Protein AF-A0A6S6TK58-F1 (afdb_monomer_lite)

Secondary structure (DSSP, 8-state):
------------HHHHHHHHHHHHTT--HHHHHHHHT--HHHHHH-HHHHHHHHHHHHHHHHHHHHHHHHHTTTSHHHHHHHHHHHTTT------PPPSSHHHHHHHHHHHHHHHHTTSS-HHHHHHHHHHHHHHHHHHHHHHHHHHHHHHHHHHHT-

Structure (mmCIF, N/CA/C/O backbone):
data_AF-A0A6S6TK58-F1
#
_entry.id   AF-A0A6S6TK58-F1
#
loop_
_atom_site.group_PDB
_atom_site.id
_atom_site.type_symbol
_atom_site.label_atom_id
_atom_site.label_alt_id
_atom_site.label_comp_id
_atom_site.label_asym_id
_atom_site.label_entity_id
_atom_site.label_seq_id
_atom_site.pdbx_PDB_ins_code
_atom_site.Cartn_x
_atom_site.Cartn_y
_atom_site.Cartn_z
_atom_site.occupancy
_atom_site.B_iso_or_equiv
_atom_site.auth_seq_id
_atom_site.auth_comp_id
_atom_site.auth_asym_id
_atom_site.auth_atom_id
_atom_site.pdbx_PDB_model_num
ATOM 1 N N . MET A 1 1 ? -1.646 35.496 13.110 1.00 39.81 1 MET A N 1
ATOM 2 C CA . MET A 1 1 ? -1.969 34.052 13.057 1.00 39.81 1 MET A CA 1
ATOM 3 C C . MET A 1 1 ? -1.076 33.354 14.069 1.00 39.81 1 MET A C 1
ATOM 5 O O . MET A 1 1 ? 0.136 33.375 13.900 1.00 39.81 1 MET A O 1
ATOM 9 N N . LYS A 1 2 ? -1.637 32.896 15.194 1.00 33.94 2 LYS A N 1
ATOM 10 C CA . LYS A 1 2 ? -0.860 32.266 16.270 1.00 33.94 2 LYS A CA 1
ATOM 11 C C . LYS A 1 2 ? -0.434 30.871 15.809 1.00 33.94 2 LYS A C 1
ATOM 13 O O . LYS A 1 2 ? -1.283 30.097 15.384 1.00 33.94 2 LYS A O 1
ATOM 18 N N . ASN A 1 3 ? 0.862 30.576 15.895 1.00 41.72 3 ASN A N 1
ATOM 19 C CA . ASN A 1 3 ? 1.386 29.217 15.805 1.00 41.72 3 ASN A CA 1
ATOM 20 C C . ASN A 1 3 ? 0.787 28.410 16.960 1.00 41.72 3 ASN A C 1
ATOM 22 O O . ASN A 1 3 ? 1.271 28.493 18.089 1.00 41.72 3 ASN A O 1
ATOM 26 N N . GLU A 1 4 ? -0.288 27.673 16.689 1.00 42.78 4 GLU A N 1
ATOM 27 C CA . GLU A 1 4 ? -0.759 26.639 17.599 1.00 42.78 4 GLU A CA 1
ATOM 28 C C . GLU A 1 4 ? 0.381 25.637 17.776 1.00 42.78 4 GLU A C 1
ATOM 30 O O . GLU A 1 4 ? 0.933 25.090 16.815 1.00 42.78 4 GLU A O 1
ATOM 35 N N . SER A 1 5 ? 0.805 25.480 19.026 1.00 39.47 5 SER A N 1
ATOM 36 C CA . SER A 1 5 ? 1.836 24.535 19.410 1.00 39.47 5 SER A CA 1
ATOM 37 C C . SER A 1 5 ? 1.464 23.160 18.857 1.00 39.47 5 SER A C 1
ATOM 39 O O . SER A 1 5 ? 0.334 22.692 18.997 1.00 39.47 5 SER A O 1
ATOM 41 N N . ARG A 1 6 ? 2.419 22.498 18.192 1.00 49.56 6 ARG A N 1
ATOM 42 C CA . ARG A 1 6 ? 2.272 21.101 17.769 1.00 49.56 6 ARG A CA 1
ATOM 43 C C . ARG A 1 6 ? 2.090 20.253 19.027 1.00 49.56 6 ARG A C 1
ATOM 45 O O . ARG A 1 6 ? 3.071 19.791 19.607 1.00 49.56 6 ARG A O 1
ATOM 52 N N . HIS A 1 7 ? 0.849 20.070 19.470 1.00 50.09 7 HIS A N 1
ATOM 53 C CA . HIS A 1 7 ? 0.530 19.150 20.546 1.00 50.09 7 HIS A CA 1
ATOM 54 C C . HIS A 1 7 ? 0.991 17.760 20.107 1.00 50.09 7 HIS A C 1
ATOM 56 O O . HIS A 1 7 ? 0.465 17.168 19.164 1.00 50.09 7 HIS A O 1
ATOM 62 N N . LYS A 1 8 ? 2.041 17.257 20.764 1.00 59.81 8 LYS A N 1
ATOM 63 C CA . LYS A 1 8 ? 2.514 15.885 20.591 1.00 59.81 8 LYS A CA 1
ATOM 64 C C . LYS A 1 8 ? 1.373 14.971 21.032 1.00 59.81 8 LYS A C 1
ATOM 66 O O . LYS A 1 8 ? 1.119 14.831 22.226 1.00 59.81 8 LYS A O 1
ATOM 71 N N . THR A 1 9 ? 0.659 14.393 20.070 1.00 69.25 9 THR A N 1
ATOM 72 C CA . THR A 1 9 ? -0.403 13.421 20.344 1.00 69.25 9 THR A CA 1
ATOM 73 C C . THR A 1 9 ? 0.190 12.283 21.167 1.00 69.25 9 THR A C 1
ATOM 75 O O . THR A 1 9 ? 1.095 11.584 20.707 1.00 69.25 9 THR A O 1
ATOM 78 N N . LYS A 1 10 ? -0.291 12.109 22.400 1.00 78.69 10 LYS A N 1
ATOM 79 C CA . LYS A 1 10 ? 0.139 11.002 23.254 1.00 78.69 10 LYS A CA 1
ATOM 80 C C . LYS A 1 10 ? -0.474 9.717 22.706 1.00 78.69 10 LYS A C 1
ATOM 82 O O . LYS A 1 10 ? -1.690 9.538 22.753 1.00 78.69 10 LYS A O 1
ATOM 87 N N . VAL A 1 11 ? 0.366 8.833 22.179 1.00 84.06 11 VAL A N 1
ATOM 88 C CA . VAL A 1 11 ? -0.088 7.531 21.688 1.00 84.06 11 VAL A CA 1
ATOM 89 C C . VAL A 1 11 ? -0.435 6.659 22.888 1.00 84.06 11 VAL A C 1
ATOM 91 O O . VAL A 1 11 ? 0.374 6.456 23.790 1.00 84.06 11 VAL A O 1
ATOM 94 N N . THR A 1 12 ? -1.685 6.213 22.943 1.00 89.50 12 THR A N 1
ATOM 95 C CA . THR A 1 12 ? -2.206 5.346 24.003 1.00 89.50 12 THR A CA 1
ATOM 96 C C . THR A 1 12 ? -2.769 4.080 23.377 1.00 89.50 12 THR A C 1
ATOM 98 O O . THR A 1 12 ? -3.224 4.109 22.234 1.00 89.50 12 THR A O 1
ATOM 101 N N . LYS A 1 13 ? -2.820 2.978 24.139 1.00 89.19 13 LYS A N 1
ATOM 102 C CA . LYS A 1 13 ? -3.439 1.726 23.668 1.00 89.19 13 LYS A CA 1
ATOM 103 C C . LYS A 1 13 ? -4.866 1.945 23.152 1.00 89.19 13 LYS A C 1
ATOM 105 O O . LYS A 1 13 ? -5.215 1.423 22.104 1.00 89.19 13 LYS A O 1
ATOM 110 N N . LYS A 1 14 ? -5.659 2.781 23.834 1.00 91.88 14 LYS A N 1
ATOM 111 C CA . LYS A 1 14 ? -7.031 3.120 23.420 1.00 91.88 14 LYS A CA 1
ATOM 112 C C . LYS A 1 14 ? -7.072 3.800 22.047 1.00 91.88 14 LYS A C 1
ATOM 114 O O . LYS A 1 14 ? -7.902 3.435 21.222 1.00 91.88 14 LYS A O 1
ATOM 119 N N . LEU A 1 15 ? -6.164 4.748 21.796 1.00 91.94 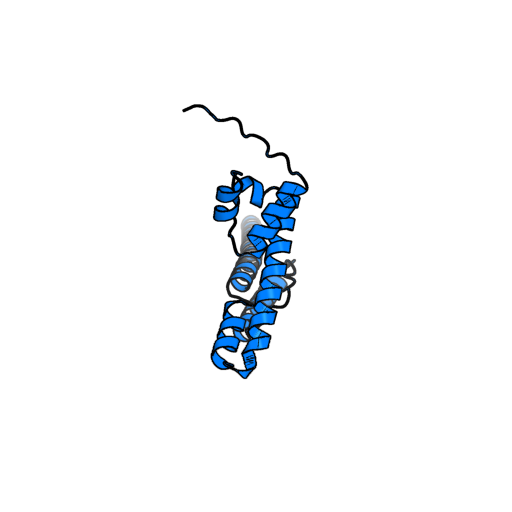15 LEU A N 1
ATOM 120 C CA . LEU A 1 15 ? -6.064 5.429 20.504 1.00 91.94 15 LEU A CA 1
ATOM 121 C C . LEU A 1 15 ? -5.680 4.452 19.385 1.00 91.94 15 LEU A C 1
ATOM 123 O O . LEU A 1 15 ? -6.285 4.487 18.319 1.00 91.94 15 LEU A O 1
ATOM 127 N N . LEU A 1 16 ? -4.717 3.560 19.637 1.00 93.19 16 LEU A N 1
ATOM 128 C CA . LEU A 1 16 ? -4.302 2.537 18.671 1.00 93.19 16 LEU A CA 1
ATOM 129 C C . LEU A 1 16 ? -5.474 1.626 18.283 1.00 93.19 16 LEU A C 1
ATOM 131 O O . LEU A 1 16 ? -5.708 1.415 17.096 1.00 93.19 16 LEU A O 1
ATOM 135 N N . THR A 1 17 ? -6.261 1.168 19.262 1.00 94.00 17 THR A N 1
ATOM 136 C CA . THR A 1 17 ? -7.457 0.351 19.009 1.00 94.00 17 THR A CA 1
ATOM 137 C C . THR A 1 17 ? -8.506 1.098 18.184 1.00 94.00 17 THR A C 1
ATOM 139 O O . THR A 1 17 ? -9.078 0.525 17.262 1.00 94.00 17 THR A O 1
ATOM 142 N N . GLN A 1 18 ? -8.752 2.379 18.477 1.00 94.38 18 GLN A N 1
ATOM 143 C CA . GLN A 1 18 ? -9.717 3.189 17.722 1.00 94.38 18 GLN A CA 1
ATOM 144 C C . GLN A 1 18 ? -9.272 3.418 16.274 1.00 94.38 18 GLN A C 1
ATOM 146 O O . GLN A 1 18 ? -10.082 3.317 15.355 1.00 94.38 18 GLN A O 1
ATOM 151 N N . VAL A 1 19 ? -7.984 3.697 16.059 1.00 94.25 19 VAL A N 1
ATOM 152 C CA . VAL A 1 19 ? -7.403 3.831 14.717 1.00 94.25 19 VAL A CA 1
ATOM 153 C C . VAL A 1 19 ? -7.529 2.526 13.937 1.00 94.25 19 VAL A C 1
ATOM 155 O O . VAL A 1 19 ? -7.930 2.549 12.775 1.00 94.25 19 VAL A O 1
ATOM 158 N N . GLU A 1 20 ? -7.222 1.397 14.576 1.00 94.88 20 GLU A N 1
ATOM 159 C CA . GLU A 1 20 ? -7.345 0.072 13.971 1.00 94.88 20 GLU A CA 1
ATOM 160 C C . GLU A 1 20 ? -8.796 -0.234 13.569 1.00 94.88 20 GLU A C 1
ATOM 162 O O . GLU A 1 20 ? -9.027 -0.648 12.438 1.00 94.88 20 GLU A O 1
ATOM 167 N N . GLN A 1 21 ? -9.775 0.051 14.437 1.00 95.25 21 GLN A N 1
ATOM 168 C CA . GLN A 1 21 ? -11.202 -0.134 14.139 1.00 95.25 21 GLN A CA 1
ATOM 169 C C . GLN A 1 21 ? -11.694 0.753 12.991 1.00 95.25 21 GLN A C 1
ATOM 171 O O . GLN A 1 21 ? -12.434 0.291 12.126 1.00 95.25 21 GLN A O 1
ATOM 176 N N . LEU A 1 22 ? -11.292 2.026 12.952 1.00 94.69 22 LEU A N 1
ATOM 177 C CA . LEU A 1 22 ? -11.676 2.918 11.856 1.00 94.69 22 LEU A CA 1
ATOM 178 C C . LEU A 1 22 ? -11.078 2.447 10.523 1.00 94.69 22 LEU A C 1
ATOM 180 O O . LEU A 1 22 ? -11.775 2.433 9.509 1.00 94.69 22 LEU A O 1
ATOM 184 N N . ALA A 1 23 ? -9.817 2.007 10.530 1.00 91.44 23 ALA A N 1
ATOM 185 C CA . ALA A 1 23 ? -9.179 1.423 9.355 1.00 91.44 23 ALA A CA 1
ATOM 186 C C . ALA A 1 23 ? -9.847 0.102 8.926 1.00 91.44 23 ALA A C 1
ATOM 188 O O . ALA A 1 23 ? -10.050 -0.119 7.734 1.00 91.44 23 ALA A O 1
ATOM 189 N N . GLU A 1 24 ? -10.246 -0.743 9.881 1.00 92.44 24 GLU A N 1
ATOM 190 C CA . GLU A 1 24 ? -11.016 -1.971 9.638 1.00 92.44 24 GLU A CA 1
ATOM 191 C C . GLU A 1 24 ? -12.397 -1.692 9.023 1.00 92.44 24 GLU A C 1
ATOM 193 O O . GLU A 1 24 ? -12.897 -2.504 8.251 1.00 92.44 24 GLU A O 1
ATOM 198 N N . ASN A 1 25 ? -12.986 -0.527 9.299 1.00 92.12 25 ASN A N 1
ATOM 199 C CA . ASN A 1 25 ? -14.244 -0.074 8.699 1.00 92.12 25 ASN A CA 1
ATOM 200 C C . ASN A 1 25 ? -14.056 0.663 7.357 1.00 92.12 25 ASN A C 1
ATOM 202 O O . ASN A 1 25 ? -15.022 1.186 6.807 1.00 92.12 25 ASN A O 1
ATOM 206 N N . GLY A 1 26 ? -12.830 0.738 6.830 1.00 88.62 26 GLY A N 1
ATOM 207 C CA . GLY A 1 26 ? -12.539 1.330 5.519 1.00 88.62 26 GLY A CA 1
ATOM 208 C C . GLY A 1 26 ? -12.257 2.832 5.518 1.00 88.62 26 GLY A C 1
ATOM 209 O O . GLY A 1 26 ? -12.169 3.427 4.445 1.00 88.62 26 GLY A O 1
ATOM 210 N N . PHE A 1 27 ? -12.074 3.461 6.683 1.00 91.69 27 PHE A N 1
ATOM 211 C CA . PHE A 1 27 ? -11.751 4.886 6.749 1.00 91.69 27 PHE A CA 1
ATOM 212 C C . PHE A 1 27 ? -10.310 5.122 6.275 1.00 91.69 27 PHE A C 1
ATOM 214 O O . PHE A 1 27 ? -9.366 4.459 6.712 1.00 91.69 27 PHE A O 1
ATOM 221 N N . ASN A 1 28 ? -10.120 6.102 5.393 1.00 89.25 28 ASN A N 1
ATOM 222 C CA . ASN A 1 28 ? -8.795 6.537 4.958 1.00 89.25 28 ASN A CA 1
ATOM 223 C C . ASN A 1 28 ? -8.129 7.455 6.006 1.00 89.25 28 ASN A C 1
ATOM 225 O O . ASN A 1 28 ? -8.770 7.936 6.939 1.00 89.25 28 ASN A O 1
ATOM 229 N N . ASN A 1 29 ? -6.832 7.742 5.850 1.00 88.50 29 ASN A N 1
ATOM 230 C CA . ASN A 1 29 ? -6.073 8.511 6.846 1.00 88.50 29 ASN A CA 1
ATOM 231 C C . ASN A 1 29 ? -6.654 9.911 7.122 1.00 88.50 29 ASN A C 1
ATOM 233 O O . ASN A 1 29 ? -6.519 10.398 8.241 1.00 88.50 29 ASN A O 1
ATOM 237 N N . ILE A 1 30 ? -7.297 10.551 6.139 1.00 90.56 30 ILE A N 1
ATOM 238 C CA . ILE A 1 30 ? -7.933 11.869 6.304 1.00 90.56 30 ILE A CA 1
ATOM 239 C C . ILE A 1 30 ? -9.190 11.732 7.170 1.00 90.56 30 ILE A C 1
ATOM 241 O O . ILE A 1 30 ? -9.387 12.483 8.121 1.00 90.56 30 ILE A O 1
ATOM 245 N N . GLN A 1 31 ? -10.017 10.725 6.894 1.00 92.56 31 GLN A N 1
ATOM 246 C CA . GLN A 1 31 ? -11.235 10.459 7.660 1.00 92.56 31 GLN A CA 1
ATOM 247 C C . GLN A 1 31 ? -10.916 10.025 9.098 1.00 92.56 31 GLN A C 1
ATOM 249 O O . GLN A 1 31 ? -11.576 10.466 10.040 1.00 92.56 31 GLN A O 1
ATOM 254 N N . ILE A 1 32 ? -9.870 9.213 9.294 1.00 91.62 32 ILE A N 1
ATOM 255 C CA . ILE A 1 32 ? -9.377 8.839 10.630 1.00 91.62 32 ILE A CA 1
ATOM 256 C C . ILE A 1 32 ? -8.879 10.082 11.373 1.00 91.62 32 ILE A C 1
ATOM 258 O O . ILE A 1 32 ? -9.202 10.270 12.547 1.00 91.62 32 ILE A O 1
ATOM 262 N N . SER A 1 33 ? -8.121 10.952 10.697 1.00 90.94 33 SER A N 1
ATOM 263 C CA . SER A 1 33 ? -7.570 12.159 11.314 1.00 90.94 33 SER A CA 1
ATOM 264 C C . SER A 1 33 ? -8.674 13.116 11.768 1.00 90.94 33 SER A C 1
ATOM 266 O O . SER A 1 33 ? -8.618 13.639 12.880 1.00 90.94 33 SER A O 1
ATOM 268 N N . GLN A 1 34 ? -9.717 13.280 10.948 1.00 91.81 34 GLN A N 1
ATOM 269 C CA . GLN A 1 34 ? -10.915 14.053 11.286 1.00 91.81 34 GLN A CA 1
ATOM 270 C C . GLN A 1 34 ? -11.693 13.432 12.455 1.00 91.81 34 GLN A C 1
ATOM 272 O O . GLN A 1 34 ? -12.045 14.138 13.398 1.00 91.81 34 GLN A O 1
ATOM 277 N N . SER A 1 35 ? -11.904 12.112 12.434 1.00 91.50 35 SER A N 1
ATOM 278 C CA . SER A 1 35 ? -12.691 11.399 13.452 1.00 91.50 35 SER A CA 1
ATOM 279 C C . SER A 1 35 ? -12.042 11.437 14.837 1.00 91.50 35 SER A C 1
ATOM 281 O O . SER A 1 35 ? -12.728 11.572 15.847 1.00 91.50 35 SER A O 1
ATOM 283 N N . LEU A 1 36 ? -10.712 11.339 14.893 1.00 90.25 36 LEU A N 1
ATOM 284 C CA . LEU A 1 36 ? -9.954 11.289 16.147 1.00 90.25 36 LEU A CA 1
ATOM 285 C C . LEU A 1 36 ? -9.334 12.634 16.539 1.00 90.25 36 LEU A C 1
ATOM 287 O O . LEU A 1 36 ? -8.659 12.710 17.564 1.00 90.25 36 LEU A O 1
ATOM 291 N N . LYS A 1 37 ? -9.559 13.689 15.743 1.00 88.75 37 LYS A N 1
ATOM 292 C CA . LYS A 1 37 ? -8.980 15.031 15.931 1.00 88.75 37 LYS A CA 1
ATOM 293 C C . LYS A 1 37 ? -7.455 15.001 16.103 1.00 88.75 37 LYS A C 1
ATOM 295 O O . LYS A 1 37 ? -6.890 15.690 16.947 1.00 88.75 37 LYS A O 1
ATOM 300 N N . ILE A 1 38 ? -6.788 14.186 15.291 1.00 87.81 38 ILE A N 1
ATOM 301 C CA . ILE A 1 38 ? -5.325 14.065 15.236 1.00 87.81 38 ILE A CA 1
ATOM 302 C C . ILE A 1 38 ? -4.825 14.595 13.899 1.00 87.81 38 ILE A C 1
ATOM 304 O O . ILE A 1 38 ? -5.532 14.526 12.899 1.00 87.81 38 ILE A O 1
ATOM 308 N N . ALA A 1 39 ? -3.598 15.106 13.845 1.00 87.19 39 ALA A N 1
ATOM 309 C CA . ALA A 1 39 ? -3.027 15.543 12.576 1.00 87.19 39 ALA A CA 1
ATOM 310 C C . ALA A 1 39 ? -2.768 14.338 11.656 1.00 87.19 39 ALA A C 1
ATOM 312 O O . ALA A 1 39 ? -2.198 13.327 12.075 1.00 87.19 39 ALA A O 1
ATOM 313 N N . THR A 1 40 ? -3.117 14.461 10.374 1.00 86.88 40 THR A N 1
ATOM 314 C CA . THR A 1 40 ? -2.904 13.403 9.371 1.00 86.88 40 THR A CA 1
ATOM 315 C C . THR A 1 40 ? -1.425 13.021 9.255 1.00 86.88 40 THR A C 1
ATOM 317 O O . THR A 1 40 ? -1.084 11.854 9.086 1.00 86.88 40 THR A O 1
ATOM 320 N N . THR A 1 41 ? -0.521 13.988 9.432 1.00 86.69 41 THR A N 1
ATOM 321 C CA . THR A 1 41 ? 0.930 13.750 9.460 1.00 86.69 41 THR A CA 1
ATOM 322 C C . THR A 1 41 ? 1.357 12.853 10.619 1.00 86.69 41 THR A C 1
ATOM 324 O O . THR A 1 41 ? 2.270 12.047 10.451 1.00 86.69 41 THR A O 1
ATOM 327 N N . THR A 1 42 ? 0.694 12.930 11.778 1.00 86.00 42 THR A N 1
ATOM 328 C CA . THR A 1 42 ? 0.977 12.069 12.938 1.00 86.00 42 THR A CA 1
ATOM 329 C C . THR A 1 42 ? 0.655 10.603 12.650 1.00 86.00 42 THR A C 1
ATOM 331 O O . THR A 1 42 ? 1.434 9.734 13.032 1.00 86.00 42 THR A O 1
ATOM 334 N N . LEU A 1 43 ? -0.429 10.321 11.919 1.00 86.00 43 LEU A N 1
ATOM 335 C CA . LEU A 1 43 ? -0.787 8.960 11.496 1.00 86.00 43 LEU A CA 1
ATOM 336 C C . LEU A 1 43 ? 0.271 8.329 10.578 1.00 86.00 43 LEU A C 1
ATOM 338 O O . LEU A 1 43 ? 0.542 7.137 10.678 1.00 86.00 43 LEU A O 1
ATOM 342 N N . SER A 1 44 ? 0.876 9.129 9.695 1.00 80.00 44 SER A N 1
ATOM 343 C CA . SER A 1 44 ? 1.866 8.648 8.721 1.00 80.00 44 SER A CA 1
ATOM 344 C C . SER A 1 44 ? 3.284 8.537 9.290 1.00 80.00 44 SER A C 1
ATOM 346 O O . SER A 1 44 ? 4.079 7.739 8.794 1.00 80.00 44 SER A O 1
ATOM 348 N N . THR A 1 45 ? 3.619 9.344 10.301 1.00 83.62 45 THR A N 1
ATOM 349 C CA . THR A 1 45 ? 4.978 9.430 10.870 1.00 83.62 45 THR A CA 1
ATOM 350 C C . THR A 1 45 ? 5.173 8.562 12.106 1.00 83.62 45 THR A C 1
ATOM 352 O O . THR A 1 45 ? 6.278 8.078 12.342 1.00 83.62 45 THR A O 1
ATOM 355 N N . ASN A 1 46 ? 4.126 8.339 12.902 1.00 88.62 46 ASN A N 1
ATOM 356 C CA . ASN A 1 46 ? 4.225 7.509 14.093 1.00 88.62 46 ASN A CA 1
ATOM 357 C C . ASN A 1 46 ? 4.122 6.018 13.734 1.00 88.62 46 ASN A C 1
ATOM 359 O O . ASN A 1 46 ? 3.137 5.579 13.139 1.00 88.62 46 ASN A O 1
ATOM 363 N N . LYS A 1 47 ? 5.132 5.239 14.137 1.00 89.56 47 LYS A N 1
ATOM 364 C CA . LYS A 1 47 ? 5.238 3.810 13.818 1.00 89.56 47 LYS A CA 1
ATOM 365 C C . LYS A 1 47 ? 4.042 2.997 14.330 1.00 89.56 47 LYS A C 1
ATOM 367 O O . LYS A 1 47 ? 3.457 2.249 13.557 1.00 89.56 47 LYS A O 1
ATOM 372 N N . GLU A 1 48 ? 3.635 3.190 15.583 1.00 89.69 48 GLU A N 1
ATOM 373 C CA . GLU A 1 48 ? 2.553 2.409 16.201 1.00 89.69 48 GLU A CA 1
ATOM 374 C C . GLU A 1 48 ? 1.190 2.698 15.555 1.00 89.69 48 GLU A C 1
ATOM 376 O O . GLU A 1 48 ? 0.400 1.782 15.308 1.00 89.69 48 GLU A O 1
ATOM 381 N N . LEU A 1 49 ? 0.909 3.968 15.238 1.00 89.88 49 LEU A N 1
ATOM 382 C CA . LEU A 1 49 ? -0.323 4.357 14.544 1.00 89.88 49 LEU A CA 1
ATOM 383 C C . LEU A 1 49 ? -0.353 3.791 13.120 1.00 89.88 49 LEU A C 1
ATOM 385 O O . LEU A 1 49 ? -1.377 3.255 12.699 1.00 89.88 49 LEU A O 1
ATOM 389 N N . LYS A 1 50 ? 0.777 3.841 12.407 1.00 88.94 50 LYS A N 1
ATOM 390 C CA . LYS A 1 50 ? 0.913 3.265 11.065 1.00 88.94 50 LYS A CA 1
ATOM 391 C C . LYS A 1 50 ? 0.699 1.750 11.072 1.00 88.94 50 LYS A C 1
ATOM 393 O O . LYS A 1 50 ? -0.041 1.240 10.234 1.00 88.94 50 LYS A O 1
ATOM 398 N N . GLU A 1 51 ? 1.291 1.043 12.031 1.00 90.00 51 GLU A N 1
ATOM 399 C CA . GLU A 1 51 ? 1.081 -0.397 12.221 1.00 90.00 51 GLU A CA 1
ATOM 400 C C . GLU A 1 51 ? -0.378 -0.721 12.564 1.00 90.00 51 GLU A C 1
ATOM 402 O O . GLU A 1 51 ? -0.929 -1.692 12.055 1.00 90.00 51 GLU A O 1
ATOM 407 N N . SER A 1 52 ? -1.038 0.112 13.372 1.00 90.19 52 SER A N 1
ATOM 408 C CA . SER A 1 52 ? -2.452 -0.078 13.725 1.00 90.19 52 SER A CA 1
ATOM 409 C C . SER A 1 52 ? -3.383 0.130 12.529 1.00 90.19 52 SER A C 1
ATOM 411 O O . SER A 1 52 ? -4.297 -0.665 12.323 1.00 90.19 52 SER A O 1
ATOM 413 N N . ILE A 1 53 ? -3.115 1.134 11.684 1.00 89.94 53 ILE A N 1
ATOM 414 C CA . ILE A 1 53 ? -3.820 1.306 10.403 1.00 89.94 53 ILE A CA 1
ATOM 415 C C . ILE A 1 53 ? -3.614 0.075 9.519 1.00 89.94 53 ILE A C 1
ATOM 417 O O . ILE A 1 53 ? -4.569 -0.423 8.926 1.00 89.94 53 ILE A O 1
ATOM 421 N N . GLN A 1 54 ? -2.376 -0.410 9.422 1.00 87.19 54 GLN A N 1
ATOM 422 C CA . GLN A 1 54 ? -2.042 -1.561 8.591 1.00 87.19 54 GLN A CA 1
ATOM 423 C C . GLN A 1 54 ? -2.789 -2.822 9.050 1.00 87.19 54 GLN A C 1
ATOM 425 O O . GLN A 1 54 ? -3.442 -3.464 8.231 1.00 87.19 54 GLN A O 1
ATOM 430 N N . ARG A 1 55 ? -2.801 -3.118 10.357 1.00 89.25 55 ARG A N 1
ATOM 431 C CA . ARG A 1 55 ? -3.581 -4.236 10.917 1.00 89.25 55 ARG A CA 1
ATOM 432 C C . ARG A 1 55 ? -5.077 -4.104 10.635 1.00 89.25 55 ARG A C 1
ATOM 434 O O . ARG A 1 55 ? -5.713 -5.085 10.258 1.00 89.25 55 ARG A O 1
ATOM 441 N N . GLY A 1 56 ? -5.642 -2.904 10.782 1.00 88.25 56 GLY A N 1
ATOM 442 C CA . GLY A 1 56 ? -7.052 -2.650 10.468 1.00 88.25 56 GLY A CA 1
ATOM 443 C C . GLY A 1 56 ? -7.367 -2.917 8.994 1.00 88.25 56 GLY A C 1
ATOM 444 O O . GLY A 1 56 ? -8.316 -3.631 8.678 1.00 88.25 56 GLY A O 1
ATOM 445 N N . LYS A 1 57 ? -6.511 -2.441 8.082 1.00 87.25 57 LYS A N 1
ATOM 446 C CA . LYS A 1 57 ? -6.636 -2.704 6.639 1.00 87.25 57 LYS A CA 1
ATOM 447 C C . LYS A 1 57 ? -6.521 -4.186 6.294 1.00 87.25 57 LYS A C 1
ATOM 449 O O . LYS A 1 57 ? -7.269 -4.666 5.451 1.00 87.25 57 LYS A O 1
ATOM 454 N N . GLU A 1 58 ? -5.629 -4.922 6.949 1.00 85.50 58 GLU A N 1
ATOM 455 C CA . GLU A 1 58 ? -5.502 -6.372 6.762 1.00 85.50 58 GLU A CA 1
ATOM 456 C C . GLU A 1 58 ? -6.753 -7.122 7.229 1.00 85.50 58 GLU A C 1
ATOM 458 O O . GLU A 1 58 ? -7.207 -8.049 6.558 1.00 85.50 58 GLU A O 1
ATOM 463 N N . LYS A 1 59 ? -7.354 -6.707 8.350 1.00 87.31 59 LYS A N 1
ATOM 464 C CA . LYS A 1 59 ? -8.636 -7.256 8.815 1.00 87.31 59 LYS A CA 1
ATOM 465 C C . LYS A 1 59 ? -9.770 -6.957 7.839 1.00 87.31 59 LYS A C 1
ATOM 467 O O . LYS A 1 59 ? -10.535 -7.864 7.519 1.00 87.31 59 LYS A O 1
ATOM 472 N N . LEU A 1 60 ? -9.853 -5.723 7.337 1.00 88.19 60 LEU A N 1
ATOM 473 C CA . LEU A 1 60 ? -10.819 -5.347 6.305 1.00 88.19 60 LEU A CA 1
ATOM 474 C C . LEU A 1 60 ? -10.641 -6.205 5.050 1.00 88.19 60 LEU A C 1
ATOM 476 O O . LEU A 1 60 ? -11.614 -6.773 4.565 1.00 88.19 60 LEU A O 1
ATOM 480 N N . ALA A 1 61 ? -9.406 -6.347 4.564 1.00 83.69 61 ALA A N 1
ATOM 481 C CA . ALA A 1 61 ? -9.101 -7.167 3.398 1.00 83.69 61 ALA A CA 1
ATOM 482 C C . ALA A 1 61 ? -9.577 -8.610 3.601 1.00 83.69 61 ALA A C 1
ATOM 484 O O . ALA A 1 61 ? -10.289 -9.132 2.752 1.00 83.69 61 ALA A O 1
ATOM 485 N N . LYS A 1 62 ? -9.290 -9.223 4.759 1.00 84.75 62 LYS A N 1
ATOM 486 C CA . LYS A 1 62 ? -9.789 -10.568 5.096 1.00 84.75 62 LYS A CA 1
ATOM 487 C C . LYS A 1 62 ? -11.317 -10.647 5.072 1.00 84.75 62 LYS A C 1
ATOM 489 O O . LYS A 1 62 ? -11.847 -11.560 4.451 1.00 84.75 62 LYS A O 1
ATOM 494 N N . LYS A 1 63 ? -12.024 -9.692 5.693 1.00 87.25 63 LYS A N 1
ATOM 495 C CA . LYS A 1 63 ? -13.501 -9.651 5.688 1.00 87.25 63 LYS A CA 1
ATOM 496 C C . LYS A 1 63 ? -14.071 -9.545 4.275 1.00 87.25 63 LYS A C 1
ATOM 498 O O . LYS A 1 63 ? -15.013 -10.256 3.938 1.00 87.25 63 LYS A O 1
ATOM 503 N N . VAL A 1 64 ? -13.492 -8.670 3.456 1.00 85.94 64 VAL A N 1
ATOM 504 C CA . VAL A 1 64 ? -13.902 -8.466 2.063 1.00 85.94 64 VAL A CA 1
ATOM 505 C C . VAL A 1 64 ? -13.650 -9.730 1.243 1.00 85.94 64 VAL A C 1
ATOM 507 O O . VAL A 1 64 ? -14.555 -10.185 0.550 1.00 85.94 64 VAL A O 1
ATOM 510 N N . THR A 1 65 ? -12.477 -10.354 1.379 1.00 84.12 65 THR A N 1
ATOM 511 C CA . THR A 1 65 ? -12.164 -11.629 0.721 1.00 84.12 65 THR A CA 1
ATOM 512 C C . THR A 1 65 ? -13.150 -12.723 1.114 1.00 84.12 65 THR A C 1
ATOM 514 O O . THR A 1 65 ? -13.694 -13.375 0.228 1.00 84.12 65 THR A O 1
ATOM 517 N N . SER A 1 66 ? -13.437 -12.902 2.408 1.00 86.19 66 SER A N 1
ATOM 518 C CA . SER A 1 66 ? -14.423 -13.889 2.870 1.00 86.19 66 SER A CA 1
ATOM 519 C C . SER A 1 66 ? -15.806 -13.643 2.265 1.00 86.19 66 SER A C 1
ATOM 521 O O . SER A 1 66 ? -16.394 -14.561 1.705 1.00 86.19 66 SER A O 1
ATOM 523 N N . SER A 1 67 ? -16.291 -12.398 2.285 1.00 86.94 67 SER A N 1
ATOM 524 C CA . SER A 1 67 ? -17.608 -12.045 1.735 1.00 86.94 67 SER A CA 1
ATOM 525 C C . SER A 1 67 ? -17.717 -12.294 0.223 1.00 86.94 67 SER A C 1
ATOM 527 O O . SER A 1 67 ? -18.750 -12.748 -0.278 1.00 86.94 67 SER A O 1
ATOM 529 N N . ILE A 1 68 ? -16.640 -12.036 -0.520 1.00 85.38 68 ILE A N 1
ATOM 530 C CA . ILE A 1 68 ? -16.566 -12.313 -1.958 1.00 85.38 68 ILE A CA 1
ATOM 531 C C . ILE A 1 68 ? -16.571 -13.821 -2.210 1.00 85.38 68 ILE A C 1
ATOM 533 O O . ILE A 1 68 ? -17.308 -14.280 -3.079 1.00 85.38 68 ILE A O 1
ATOM 537 N N . LEU A 1 69 ? -15.793 -14.597 -1.450 1.00 83.75 69 LEU A N 1
ATOM 538 C CA . LEU A 1 69 ? -15.752 -16.056 -1.583 1.00 83.75 69 LEU A CA 1
ATOM 539 C C . LEU A 1 69 ? -17.112 -16.697 -1.271 1.00 83.75 69 LEU A C 1
ATOM 541 O O . LEU A 1 69 ? -17.558 -17.556 -2.024 1.00 83.75 69 LEU A O 1
ATOM 545 N N . GLU A 1 70 ? -17.817 -16.228 -0.239 1.00 87.25 70 GLU A N 1
ATOM 546 C CA . GLU A 1 70 ? -19.165 -16.700 0.123 1.00 87.25 70 GLU A CA 1
ATOM 547 C C . GLU A 1 70 ? -20.220 -16.432 -0.962 1.00 87.25 70 GLU A C 1
ATOM 549 O O . GLU A 1 70 ? -21.229 -17.130 -1.057 1.00 87.25 70 GLU A O 1
ATOM 554 N N . THR A 1 71 ? -20.012 -15.404 -1.785 1.00 85.56 71 THR A N 1
ATOM 555 C CA . THR A 1 71 ? -20.954 -15.003 -2.841 1.00 85.56 71 THR A CA 1
ATOM 556 C C . THR A 1 71 ? -20.458 -15.338 -4.248 1.00 85.56 71 THR A C 1
ATOM 558 O O . THR A 1 71 ? -21.143 -15.023 -5.227 1.00 85.56 71 THR A O 1
ATOM 561 N N . LEU A 1 72 ? -19.309 -16.013 -4.358 1.00 82.31 72 LEU A N 1
ATOM 562 C CA . LEU A 1 72 ? -18.649 -16.351 -5.618 1.00 82.31 72 LEU A CA 1
ATOM 563 C C . LEU A 1 72 ? -19.539 -17.216 -6.5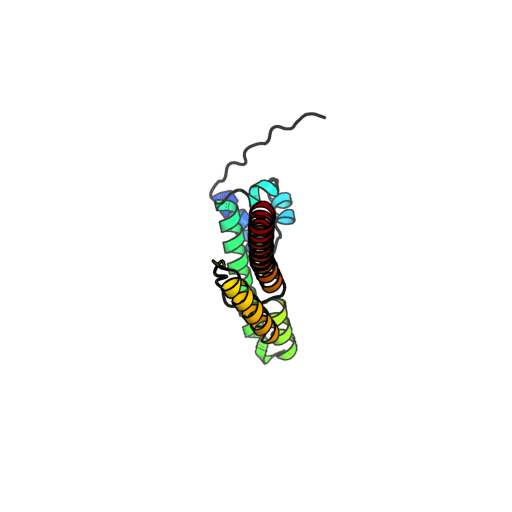09 1.00 82.31 72 LEU A C 1
ATOM 565 O O . LEU A 1 72 ? -19.691 -16.912 -7.686 1.00 82.31 72 LEU A O 1
ATOM 569 N N . GLU A 1 73 ? -20.186 -18.234 -5.943 1.00 80.56 73 GLU A N 1
ATOM 570 C CA . GLU A 1 73 ? -21.071 -19.135 -6.694 1.00 80.56 73 GLU A CA 1
ATOM 571 C C . GLU A 1 73 ? -22.330 -18.430 -7.211 1.00 80.56 73 GLU A C 1
ATOM 573 O O . GLU A 1 73 ? -22.858 -18.781 -8.262 1.00 80.56 73 GLU A O 1
ATOM 578 N N . LYS A 1 74 ? -22.798 -17.396 -6.499 1.00 86.19 74 LYS A N 1
ATOM 579 C CA . LYS A 1 74 ? -24.019 -16.661 -6.859 1.00 86.19 74 LYS A CA 1
ATOM 580 C C . LYS A 1 74 ? -23.786 -15.644 -7.974 1.00 86.19 74 LYS A C 1
ATOM 582 O O . LYS A 1 74 ? -24.694 -15.393 -8.754 1.00 86.19 74 LYS A O 1
ATOM 587 N N . ASN A 1 75 ? -22.605 -15.024 -8.024 1.00 88.38 75 ASN A N 1
ATOM 588 C CA . ASN A 1 75 ? -22.272 -13.973 -8.994 1.00 88.38 75 ASN A CA 1
ATOM 589 C C . ASN A 1 75 ? -20.792 -14.038 -9.429 1.00 88.38 75 ASN A C 1
ATOM 591 O O . ASN A 1 75 ? -20.030 -13.097 -9.176 1.00 88.38 75 ASN A O 1
ATOM 595 N N . PRO A 1 76 ? -20.361 -15.115 -10.108 1.00 84.88 76 PRO A N 1
ATOM 596 C CA . PRO A 1 76 ? -18.943 -15.405 -10.330 1.00 84.88 76 PRO A CA 1
ATOM 597 C C . PRO A 1 76 ? -18.211 -14.312 -11.113 1.00 84.88 76 PRO A C 1
ATOM 599 O O . PRO A 1 76 ? -17.110 -13.920 -10.735 1.00 84.88 76 PRO A O 1
ATOM 602 N N . THR A 1 77 ? -18.828 -13.749 -12.154 1.00 83.56 77 THR A N 1
ATOM 603 C CA . THR A 1 77 ? -18.213 -12.697 -12.981 1.00 83.56 77 THR A CA 1
ATOM 604 C C . THR A 1 77 ? -17.959 -11.412 -12.191 1.00 83.56 77 THR A C 1
ATOM 606 O O . THR A 1 77 ? -16.863 -10.851 -12.246 1.00 83.56 77 THR A O 1
ATOM 609 N N . ASN A 1 78 ? -18.945 -10.959 -11.409 1.00 83.75 78 ASN A N 1
ATOM 610 C CA . ASN A 1 78 ? -18.809 -9.747 -10.598 1.00 83.75 78 ASN A CA 1
ATOM 611 C C . ASN A 1 78 ? -17.768 -9.942 -9.495 1.00 83.75 78 ASN A C 1
ATOM 613 O O . ASN A 1 78 ? -16.948 -9.054 -9.262 1.00 83.75 78 ASN A O 1
ATOM 617 N N . GLN A 1 79 ? -17.751 -11.119 -8.865 1.00 82.94 79 GLN A N 1
ATOM 618 C CA . GLN A 1 79 ? -16.775 -11.427 -7.827 1.00 82.94 79 GLN A CA 1
ATOM 619 C C . GLN A 1 79 ? -15.357 -11.568 -8.386 1.00 82.94 79 GLN A C 1
ATOM 621 O O . GLN A 1 79 ? -14.426 -11.016 -7.807 1.00 82.94 79 GLN A O 1
ATOM 626 N N . GLN A 1 80 ? -15.173 -12.179 -9.559 1.00 77.31 80 GLN A N 1
ATOM 627 C CA . GLN A 1 80 ? -13.879 -12.181 -10.250 1.00 77.31 80 GLN A CA 1
ATOM 628 C C . GLN A 1 80 ? -13.398 -10.762 -10.582 1.00 77.31 80 GLN A C 1
ATOM 630 O O . GLN A 1 80 ? -12.220 -10.450 -10.394 1.00 77.31 80 GLN A O 1
ATOM 635 N N . MET A 1 81 ? -14.291 -9.879 -11.043 1.00 78.62 81 MET A N 1
ATOM 636 C CA . MET A 1 81 ? -13.945 -8.477 -11.295 1.00 78.62 81 MET A CA 1
ATOM 637 C C . MET A 1 81 ? -13.542 -7.751 -10.002 1.00 78.62 81 MET A C 1
ATOM 639 O O . MET A 1 81 ? -12.559 -7.006 -9.997 1.00 78.62 81 MET A O 1
ATOM 643 N N . LEU A 1 82 ? -14.272 -7.976 -8.906 1.00 78.88 82 LEU A N 1
ATOM 644 C CA . LEU A 1 82 ? -13.983 -7.379 -7.601 1.00 78.88 82 LEU A CA 1
ATOM 645 C C . LEU A 1 82 ? -12.650 -7.865 -7.037 1.00 78.88 82 LEU A C 1
ATOM 647 O O . LEU A 1 82 ? -11.844 -7.038 -6.627 1.00 78.88 82 LEU A O 1
ATOM 651 N N . VAL A 1 83 ? -12.368 -9.167 -7.097 1.00 76.44 83 VAL A N 1
ATOM 652 C CA . VAL A 1 83 ? -11.083 -9.749 -6.681 1.00 76.44 83 VAL A CA 1
ATOM 653 C C . VAL A 1 83 ? -9.912 -9.095 -7.411 1.00 76.44 83 VAL A C 1
ATOM 655 O O . VAL A 1 83 ? -8.932 -8.716 -6.769 1.00 76.44 83 VAL A O 1
ATOM 658 N N . LYS A 1 84 ? -10.029 -8.916 -8.735 1.00 71.00 84 LYS A N 1
ATOM 659 C CA . LYS A 1 84 ? -8.999 -8.259 -9.554 1.00 71.00 84 LYS A CA 1
ATOM 660 C C . LYS A 1 84 ? -8.820 -6.790 -9.173 1.00 71.00 84 LYS A C 1
ATOM 662 O O . LYS A 1 84 ? -7.700 -6.356 -8.934 1.00 71.00 84 LYS A O 1
ATOM 667 N N . ARG A 1 85 ? -9.912 -6.021 -9.067 1.00 71.31 85 ARG A N 1
ATOM 668 C CA . ARG A 1 85 ? -9.845 -4.586 -8.724 1.00 71.31 85 ARG A CA 1
ATOM 669 C C . ARG A 1 85 ? -9.339 -4.334 -7.308 1.00 71.31 85 ARG A C 1
ATOM 671 O O . ARG A 1 85 ? -8.613 -3.373 -7.083 1.00 71.31 85 ARG A O 1
ATOM 678 N N . LEU A 1 86 ? -9.725 -5.186 -6.365 1.00 70.81 86 LEU A N 1
ATOM 679 C CA . LEU A 1 86 ? -9.354 -5.071 -4.957 1.00 70.81 86 LEU A CA 1
ATOM 680 C C . LEU A 1 86 ? -8.008 -5.733 -4.642 1.00 70.81 86 LEU A C 1
ATOM 682 O O . LEU A 1 86 ? -7.527 -5.591 -3.521 1.00 70.81 86 LEU A O 1
ATOM 686 N N . CYS A 1 87 ? -7.392 -6.422 -5.611 1.00 65.81 87 CYS A N 1
ATOM 687 C CA . CYS A 1 87 ?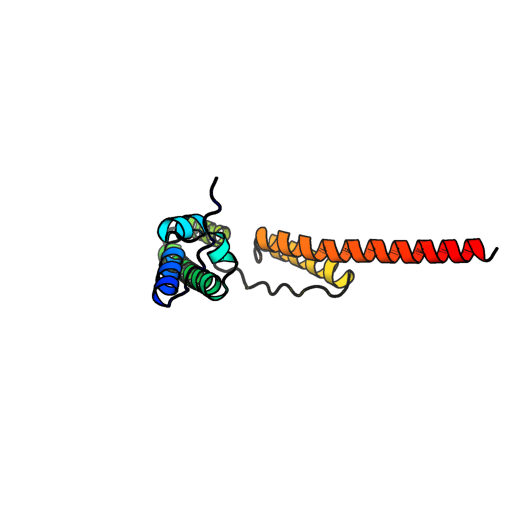 -6.074 -7.042 -5.462 1.00 65.81 87 CYS A CA 1
ATOM 688 C C . CYS A 1 87 ? -5.993 -7.998 -4.252 1.00 65.81 87 CYS A C 1
ATOM 690 O O . CYS A 1 87 ? -4.973 -8.081 -3.571 1.00 65.81 87 CYS A O 1
ATOM 692 N N . LEU A 1 88 ? -7.085 -8.716 -3.957 1.00 65.75 88 LEU A N 1
ATOM 693 C CA . LEU A 1 88 ? -7.255 -9.465 -2.697 1.00 65.75 88 LEU A CA 1
ATOM 694 C C . LEU A 1 88 ? -6.311 -10.658 -2.543 1.00 65.75 88 LEU A C 1
ATOM 696 O O . LEU A 1 88 ? -6.054 -11.096 -1.424 1.00 65.75 88 LEU A O 1
ATOM 700 N N . PHE A 1 89 ? -5.796 -11.167 -3.660 1.00 62.19 89 PHE A N 1
ATOM 701 C CA . PHE A 1 89 ? -4.836 -12.268 -3.700 1.00 62.19 89 PHE A CA 1
ATOM 702 C C . PHE A 1 89 ? -3.469 -11.831 -4.221 1.00 62.19 89 PHE A C 1
ATOM 704 O O . PHE A 1 89 ? -2.692 -12.679 -4.652 1.00 62.19 89 PHE A O 1
ATOM 711 N N . SER A 1 90 ? -3.155 -10.530 -4.201 1.00 57.09 90 SER A N 1
ATOM 712 C CA . SER A 1 90 ? -1.830 -10.083 -4.619 1.00 57.09 90 SER A CA 1
ATOM 713 C C . SER A 1 90 ? -0.771 -10.676 -3.685 1.00 57.09 90 SER A C 1
ATOM 715 O O . SER A 1 90 ? -0.795 -10.388 -2.483 1.00 57.09 90 SER A O 1
ATOM 717 N N . PRO A 1 91 ? 0.168 -11.493 -4.197 1.00 52.25 91 PRO A N 1
ATOM 718 C CA . PRO A 1 91 ? 1.310 -11.912 -3.408 1.00 52.25 91 PRO A CA 1
ATOM 719 C C . PRO A 1 91 ? 2.055 -10.669 -2.916 1.00 52.25 91 PRO A C 1
ATOM 721 O O . PRO A 1 91 ? 2.130 -9.647 -3.604 1.00 52.25 91 PRO A O 1
ATOM 724 N N . VAL A 1 92 ? 2.608 -10.747 -1.705 1.00 53.41 92 VAL A N 1
ATOM 725 C CA . VAL A 1 92 ? 3.551 -9.740 -1.214 1.00 53.41 92 VAL A CA 1
ATOM 726 C C . VAL A 1 92 ? 4.743 -9.768 -2.163 1.00 53.41 92 VAL A C 1
ATOM 728 O O . VAL A 1 92 ? 5.610 -10.635 -2.065 1.00 53.41 92 VAL A O 1
ATOM 731 N N . VAL A 1 93 ? 4.761 -8.848 -3.126 1.00 54.00 93 VAL A N 1
ATOM 732 C CA . VAL A 1 93 ? 5.882 -8.707 -4.048 1.00 54.00 93 VAL A CA 1
ATOM 733 C C . VAL A 1 93 ? 7.033 -8.180 -3.219 1.00 54.00 93 VAL A C 1
ATOM 735 O O . VAL A 1 93 ? 7.057 -7.017 -2.813 1.00 54.00 93 VAL A O 1
ATOM 738 N N . ASN A 1 94 ? 7.966 -9.068 -2.903 1.00 54.50 94 ASN A N 1
ATOM 739 C CA . ASN A 1 94 ? 9.172 -8.703 -2.194 1.00 54.50 94 ASN A CA 1
ATOM 740 C C . ASN A 1 94 ? 10.085 -7.995 -3.200 1.00 54.50 94 ASN A C 1
ATOM 742 O O . ASN A 1 94 ? 10.869 -8.634 -3.901 1.00 54.50 94 ASN A O 1
ATOM 746 N N . ILE A 1 95 ? 9.904 -6.680 -3.340 1.00 57.97 95 ILE A N 1
ATOM 747 C CA . ILE A 1 95 ? 10.690 -5.852 -4.255 1.00 57.97 95 ILE A CA 1
ATOM 748 C C . ILE A 1 95 ? 12.125 -5.825 -3.720 1.00 57.97 95 ILE A C 1
ATOM 750 O O . ILE A 1 95 ? 12.465 -5.045 -2.828 1.00 57.97 95 ILE A O 1
ATOM 754 N N . LYS A 1 96 ? 12.978 -6.710 -4.243 1.00 64.69 96 LYS A N 1
ATOM 755 C CA . LYS A 1 96 ? 14.416 -6.669 -3.976 1.00 64.69 96 LYS A CA 1
ATOM 756 C C . LYS A 1 96 ? 14.973 -5.397 -4.601 1.00 64.69 96 LYS A C 1
ATOM 758 O O . LYS A 1 96 ? 14.891 -5.208 -5.812 1.00 64.69 96 LYS A O 1
ATOM 763 N N . LYS A 1 97 ? 15.545 -4.526 -3.770 1.00 73.38 97 LYS A N 1
ATOM 764 C CA . LYS A 1 97 ? 16.244 -3.330 -4.242 1.00 73.38 97 LYS A CA 1
ATOM 765 C C . LYS A 1 97 ? 17.414 -3.772 -5.141 1.00 73.38 97 LYS A C 1
ATOM 767 O O . LYS A 1 97 ? 18.250 -4.536 -4.650 1.00 73.38 97 LYS A O 1
ATOM 772 N N . PRO A 1 98 ? 17.469 -3.343 -6.414 1.00 77.81 98 PRO A N 1
ATOM 773 C CA . PRO A 1 98 ? 18.543 -3.744 -7.317 1.00 77.81 98 PRO A CA 1
ATOM 774 C C . PRO A 1 98 ? 19.884 -3.184 -6.828 1.00 77.81 98 PRO A C 1
ATOM 776 O O . PRO A 1 98 ? 19.934 -2.095 -6.250 1.00 77.81 98 PRO A O 1
ATOM 779 N N . LYS A 1 99 ? 20.973 -3.934 -7.025 1.00 80.38 99 LYS A N 1
ATOM 780 C CA . LYS A 1 99 ? 22.336 -3.495 -6.677 1.00 80.38 99 LYS A CA 1
ATOM 781 C C . LYS A 1 99 ? 23.083 -2.888 -7.860 1.00 80.38 99 LYS A C 1
ATOM 783 O O . LYS A 1 99 ? 24.013 -2.118 -7.648 1.00 80.38 99 LYS A O 1
ATOM 788 N N . ASN A 1 100 ? 22.688 -3.230 -9.082 1.00 78.56 100 ASN A N 1
ATOM 789 C CA . ASN A 1 100 ? 23.310 -2.777 -10.323 1.00 78.56 100 ASN A CA 1
ATOM 790 C C . ASN A 1 100 ? 22.247 -2.564 -11.422 1.00 78.56 100 ASN A C 1
ATOM 792 O O . ASN A 1 100 ? 21.081 -2.928 -11.252 1.00 78.56 100 ASN A O 1
ATOM 796 N N . ALA A 1 101 ? 22.643 -1.948 -12.539 1.00 78.19 101 ALA A N 1
ATOM 797 C CA . ALA A 1 101 ? 21.738 -1.612 -13.642 1.00 78.19 101 ALA A CA 1
ATOM 798 C C . ALA A 1 101 ? 21.133 -2.842 -14.339 1.00 78.19 101 ALA A C 1
ATOM 800 O O . ALA A 1 101 ? 19.964 -2.815 -14.717 1.00 78.19 101 ALA A O 1
ATOM 801 N N . ASN A 1 102 ? 21.887 -3.940 -14.443 1.00 79.06 102 ASN A N 1
ATOM 802 C CA . ASN A 1 102 ? 21.401 -5.182 -15.047 1.00 79.06 102 ASN A CA 1
ATOM 803 C C . ASN A 1 102 ? 20.278 -5.806 -14.207 1.00 79.06 102 ASN A C 1
ATOM 805 O O . ASN A 1 102 ? 19.223 -6.135 -14.740 1.00 79.06 102 ASN A O 1
ATOM 809 N N . GLU A 1 103 ? 20.451 -5.870 -12.884 1.00 79.12 103 GLU A N 1
ATOM 810 C CA . GLU A 1 103 ? 19.396 -6.292 -11.954 1.00 79.12 103 GLU A CA 1
ATOM 811 C C . GLU A 1 103 ? 18.187 -5.346 -11.992 1.00 79.12 103 GLU A C 1
ATOM 813 O O . GLU A 1 103 ? 17.048 -5.786 -11.847 1.00 79.12 103 GLU A O 1
ATOM 818 N N . ALA A 1 104 ? 18.403 -4.041 -12.189 1.00 82.44 104 ALA A N 1
ATOM 819 C CA . ALA A 1 104 ? 17.316 -3.072 -12.313 1.00 82.44 104 ALA A CA 1
ATOM 820 C C . ALA A 1 104 ? 16.481 -3.300 -13.587 1.00 82.44 104 ALA A C 1
ATOM 822 O O . ALA A 1 104 ? 15.249 -3.253 -13.514 1.00 82.44 104 ALA A O 1
ATOM 823 N N . LEU A 1 105 ? 17.134 -3.590 -14.718 1.00 80.94 105 LEU A N 1
ATOM 824 C CA . LEU A 1 105 ? 16.498 -3.952 -15.989 1.00 80.94 105 LEU A CA 1
ATOM 825 C C . LEU A 1 105 ? 15.742 -5.279 -15.894 1.00 80.94 105 LEU A C 1
ATOM 827 O O . LEU A 1 105 ? 14.601 -5.377 -16.347 1.00 80.94 105 LEU A O 1
ATOM 831 N N . GLU A 1 106 ? 16.345 -6.286 -15.266 1.00 82.44 106 GLU A N 1
ATOM 832 C CA . GLU A 1 106 ? 15.724 -7.594 -15.067 1.00 82.44 106 GLU A CA 1
ATOM 833 C C . GLU A 1 106 ? 14.493 -7.495 -14.154 1.00 82.44 106 GLU A C 1
ATOM 835 O O . GLU A 1 106 ? 13.427 -8.024 -14.476 1.00 82.44 106 GLU A O 1
ATOM 840 N N . ASN A 1 107 ? 14.591 -6.729 -13.062 1.00 83.25 107 ASN A N 1
ATOM 841 C CA . ASN A 1 107 ? 13.460 -6.425 -12.188 1.00 83.25 107 ASN A CA 1
ATOM 842 C C . ASN A 1 107 ? 12.323 -5.718 -12.934 1.00 83.25 107 ASN A C 1
ATOM 844 O O . ASN A 1 107 ? 11.159 -6.050 -12.714 1.00 83.25 107 ASN A O 1
ATOM 848 N N . LEU A 1 108 ? 12.643 -4.763 -13.811 1.00 84.62 108 LEU A N 1
ATOM 849 C CA . LEU A 1 108 ? 11.643 -4.021 -14.579 1.00 84.62 108 LEU A CA 1
ATOM 850 C C . LEU A 1 108 ? 10.964 -4.936 -15.610 1.00 84.62 108 L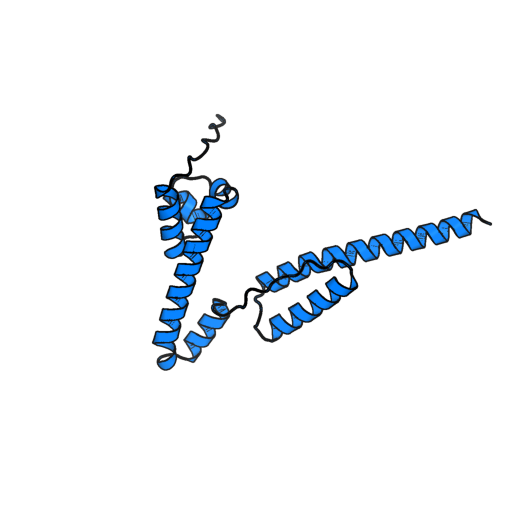EU A C 1
ATOM 852 O O . LEU A 1 108 ? 9.741 -4.969 -15.684 1.00 84.62 108 LEU A O 1
ATOM 856 N N . SER A 1 109 ? 11.734 -5.769 -16.318 1.00 82.81 109 SER A N 1
ATOM 857 C CA . SER A 1 109 ? 11.198 -6.777 -17.244 1.00 82.81 109 SER A CA 1
ATOM 858 C C . SER A 1 109 ? 10.266 -7.773 -16.545 1.00 82.81 109 SER A C 1
ATOM 860 O O . SER A 1 109 ? 9.161 -8.046 -17.023 1.00 82.81 109 SER A O 1
ATOM 862 N N . ASN A 1 110 ? 10.680 -8.286 -15.383 1.00 82.62 110 ASN A N 1
ATOM 863 C CA . ASN A 1 110 ? 9.881 -9.215 -14.590 1.00 82.62 110 ASN A CA 1
ATOM 864 C C . ASN A 1 110 ? 8.607 -8.556 -14.053 1.00 82.62 110 ASN A C 1
ATOM 866 O O . ASN A 1 110 ? 7.547 -9.175 -14.102 1.00 82.62 110 ASN A O 1
ATOM 870 N N . ALA A 1 111 ? 8.678 -7.303 -13.602 1.00 81.75 111 ALA A N 1
ATOM 871 C CA . ALA A 1 111 ? 7.506 -6.562 -13.147 1.00 81.75 111 ALA A CA 1
ATOM 872 C C . ALA A 1 111 ? 6.485 -6.350 -14.272 1.00 81.75 111 ALA A C 1
ATOM 874 O O . ALA A 1 111 ? 5.295 -6.568 -14.061 1.00 81.75 111 ALA A O 1
ATOM 875 N N . THR A 1 112 ? 6.930 -6.010 -15.484 1.00 80.94 112 THR A N 1
ATOM 876 C CA . THR A 1 112 ? 6.032 -5.844 -16.637 1.00 80.94 112 THR A CA 1
ATOM 877 C C . THR A 1 112 ? 5.330 -7.152 -17.008 1.00 80.94 112 THR A C 1
ATOM 879 O O . THR A 1 112 ? 4.126 -7.145 -17.265 1.00 80.94 112 THR A O 1
ATOM 882 N N . LYS A 1 113 ? 6.042 -8.290 -16.975 1.00 80.94 113 LYS A N 1
ATOM 883 C CA . LYS A 1 113 ? 5.437 -9.621 -17.186 1.00 80.94 113 LYS A CA 1
ATOM 884 C C . LYS A 1 113 ? 4.419 -9.952 -16.098 1.00 80.94 113 LYS A C 1
ATOM 886 O O . LYS A 1 113 ? 3.277 -10.273 -16.396 1.00 80.94 113 LYS A O 1
ATOM 891 N N . GLN A 1 114 ? 4.801 -9.781 -14.836 1.00 76.75 114 GLN A N 1
ATOM 892 C CA . GLN A 1 114 ? 3.919 -10.045 -13.703 1.00 76.75 114 GLN A CA 1
ATOM 893 C C . GLN A 1 114 ? 2.679 -9.141 -13.693 1.00 76.75 114 GLN A C 1
ATOM 895 O O . GLN A 1 114 ? 1.622 -9.560 -13.228 1.00 76.75 114 GLN A O 1
ATOM 900 N N . TYR A 1 115 ? 2.785 -7.912 -14.201 1.00 75.62 115 TYR A N 1
ATOM 901 C CA . TYR A 1 115 ? 1.639 -7.024 -14.369 1.00 75.62 115 TYR A CA 1
ATOM 902 C C . TYR A 1 115 ? 0.696 -7.533 -15.465 1.00 75.62 115 TYR A C 1
ATOM 904 O O . TYR A 1 115 ? -0.514 -7.588 -15.248 1.00 75.62 115 TYR A O 1
ATOM 912 N N . ALA A 1 116 ? 1.242 -7.966 -16.606 1.00 72.94 116 ALA A N 1
ATOM 913 C CA . ALA A 1 116 ? 0.460 -8.570 -17.684 1.00 72.94 116 ALA A CA 1
ATOM 914 C C . ALA A 1 116 ? -0.266 -9.850 -17.227 1.00 72.94 116 ALA A C 1
ATOM 916 O O . ALA A 1 116 ? -1.432 -10.049 -17.563 1.00 72.94 116 ALA A O 1
ATOM 917 N N . ASP A 1 117 ? 0.386 -10.654 -16.386 1.00 71.88 117 ASP A N 1
ATOM 918 C CA . ASP A 1 117 ? -0.178 -11.872 -15.793 1.00 71.88 117 ASP A CA 1
ATOM 919 C C . ASP A 1 117 ? -1.155 -11.586 -14.630 1.00 71.88 117 ASP A C 1
ATOM 921 O O . ASP A 1 117 ? -1.757 -12.503 -14.069 1.00 71.88 117 ASP A O 1
ATOM 925 N N . GLY A 1 118 ? -1.329 -10.317 -14.239 1.00 65.19 118 GLY A N 1
ATOM 926 C CA . GLY A 1 118 ? -2.207 -9.902 -13.141 1.00 65.19 118 GLY A CA 1
ATOM 927 C C . GLY A 1 118 ? -1.702 -10.273 -11.742 1.00 65.19 118 GLY A C 1
ATOM 928 O O . GLY A 1 118 ? -2.473 -10.238 -10.782 1.00 65.19 118 GLY A O 1
ATOM 929 N N . LEU A 1 119 ? -0.421 -10.628 -11.610 1.00 66.88 119 LEU A N 1
ATOM 930 C CA . LEU A 1 119 ? 0.226 -10.989 -10.345 1.00 66.88 119 LEU A CA 1
ATOM 931 C C . LEU A 1 119 ? 0.560 -9.761 -9.488 1.00 66.88 119 LEU A C 1
ATOM 933 O O . LEU A 1 119 ? 0.611 -9.864 -8.262 1.00 66.88 119 LEU A O 1
ATOM 937 N N . ILE A 1 120 ? 0.774 -8.601 -10.116 1.00 68.12 120 ILE A N 1
ATOM 938 C CA . ILE A 1 120 ? 1.046 -7.326 -9.436 1.00 68.12 120 ILE A CA 1
ATOM 939 C C . ILE A 1 120 ? 0.100 -6.235 -9.936 1.00 68.12 120 ILE A C 1
ATOM 941 O O . ILE A 1 120 ? -0.382 -6.292 -11.064 1.00 68.12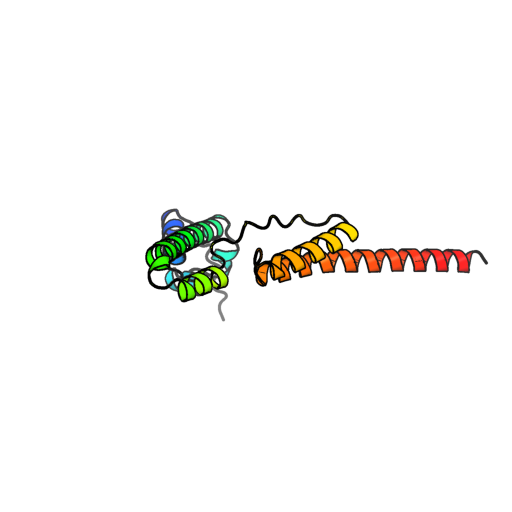 120 ILE A O 1
ATOM 945 N N . ASN A 1 121 ? -0.164 -5.225 -9.106 1.00 73.19 121 ASN A N 1
ATOM 946 C CA . ASN A 1 121 ? -1.029 -4.101 -9.472 1.00 73.19 121 ASN A CA 1
ATOM 947 C C . ASN A 1 121 ? -0.248 -2.898 -10.029 1.00 73.19 121 ASN A C 1
ATOM 949 O O . ASN A 1 121 ? 0.975 -2.815 -9.914 1.00 73.19 121 ASN A O 1
ATOM 953 N N . GLU A 1 122 ? -0.966 -1.924 -10.596 1.00 74.75 122 GLU A N 1
ATOM 954 C CA . GLU A 1 122 ? -0.364 -0.732 -11.211 1.00 74.75 122 GLU A CA 1
ATOM 955 C C . GLU A 1 122 ? 0.490 0.083 -10.221 1.00 74.75 122 GLU A C 1
ATOM 957 O O . GLU A 1 122 ? 1.545 0.604 -10.576 1.00 74.75 122 GLU A O 1
ATOM 962 N N . SER A 1 123 ? 0.086 0.163 -8.949 1.00 73.25 123 SER A N 1
ATOM 963 C CA . SER A 1 123 ? 0.865 0.871 -7.924 1.00 73.25 123 SER A CA 1
ATOM 964 C C . SER A 1 123 ? 2.198 0.178 -7.630 1.00 73.25 123 SER A C 1
ATOM 966 O O . SER A 1 123 ? 3.200 0.855 -7.385 1.00 73.25 123 SER A O 1
ATOM 968 N N . GLN A 1 124 ? 2.220 -1.156 -7.622 1.00 74.62 124 GLN A N 1
ATOM 969 C CA . GLN A 1 124 ? 3.437 -1.951 -7.454 1.00 74.62 124 GLN A CA 1
ATOM 970 C C . GLN A 1 124 ? 4.341 -1.820 -8.680 1.00 74.62 124 GLN A C 1
ATOM 972 O O . GLN A 1 124 ? 5.533 -1.574 -8.507 1.00 74.62 124 GLN A O 1
ATOM 977 N N . LEU A 1 125 ? 3.774 -1.878 -9.890 1.00 80.62 125 LEU A N 1
ATOM 978 C CA . LEU A 1 125 ? 4.509 -1.648 -11.135 1.00 80.62 125 LEU A CA 1
ATOM 979 C C . LEU A 1 125 ? 5.199 -0.278 -11.123 1.00 80.62 125 LEU A C 1
ATOM 981 O O . LEU A 1 125 ? 6.419 -0.215 -11.232 1.00 80.62 125 LEU A O 1
ATOM 985 N N . ARG A 1 126 ? 4.453 0.803 -10.856 1.00 79.81 126 ARG A N 1
ATOM 986 C CA . ARG A 1 126 ? 5.003 2.171 -10.794 1.00 79.81 126 ARG A CA 1
ATOM 987 C C . ARG A 1 126 ? 6.109 2.321 -9.748 1.00 79.81 126 ARG A C 1
ATOM 989 O O . ARG A 1 126 ? 7.054 3.082 -9.939 1.00 79.81 126 ARG A O 1
ATOM 996 N N . THR A 1 127 ? 5.998 1.603 -8.629 1.00 79.94 127 THR A N 1
ATOM 997 C CA . THR A 1 127 ? 7.027 1.608 -7.578 1.00 79.94 127 THR A CA 1
ATOM 998 C C . THR A 1 127 ? 8.308 0.928 -8.063 1.00 79.94 127 THR A C 1
ATOM 1000 O O . THR A 1 127 ? 9.396 1.466 -7.861 1.00 79.94 127 THR A O 1
ATOM 1003 N N . ILE A 1 128 ? 8.188 -0.230 -8.718 1.00 81.12 128 ILE A N 1
ATOM 1004 C CA . ILE A 1 128 ? 9.335 -0.963 -9.269 1.00 81.12 128 ILE A CA 1
ATOM 1005 C C . ILE A 1 128 ? 9.981 -0.158 -10.399 1.00 81.12 128 ILE A C 1
ATOM 1007 O O . ILE A 1 128 ? 11.197 0.011 -10.394 1.00 81.12 128 ILE A O 1
ATOM 1011 N N . GLU A 1 129 ? 9.187 0.420 -11.301 1.00 84.81 129 GLU A N 1
ATOM 1012 C CA . GLU A 1 129 ? 9.668 1.299 -12.371 1.00 84.81 129 GLU A CA 1
ATOM 1013 C C . GLU A 1 129 ? 10.447 2.495 -11.822 1.00 84.81 129 GLU A C 1
ATOM 1015 O O . GLU A 1 129 ? 11.547 2.779 -12.290 1.00 84.81 129 GLU A O 1
ATOM 1020 N N . ALA A 1 130 ? 9.917 3.184 -10.807 1.00 82.44 130 ALA A N 1
ATOM 1021 C CA . ALA A 1 130 ? 10.585 4.340 -10.216 1.00 82.44 130 ALA A CA 1
ATOM 1022 C C . ALA A 1 130 ? 11.948 3.972 -9.608 1.00 82.44 130 ALA A C 1
ATOM 1024 O O . ALA A 1 130 ? 12.935 4.681 -9.815 1.00 82.44 130 ALA A O 1
ATOM 1025 N N . VAL A 1 131 ? 12.018 2.850 -8.882 1.00 81.38 131 VAL A N 1
ATOM 1026 C CA . VAL A 1 131 ? 13.264 2.374 -8.267 1.00 81.38 131 VAL A CA 1
ATOM 1027 C C . VAL A 1 131 ? 14.259 1.924 -9.336 1.00 81.38 131 VAL A C 1
ATOM 1029 O O . VAL A 1 131 ? 15.412 2.351 -9.303 1.00 81.38 131 VAL A O 1
ATOM 1032 N N . SER A 1 132 ? 13.832 1.110 -10.300 1.00 83.56 132 SER A N 1
ATOM 1033 C CA . SER A 1 132 ? 14.706 0.595 -11.357 1.00 83.56 132 SER A CA 1
ATOM 1034 C C . SER A 1 132 ? 15.230 1.706 -12.271 1.00 83.56 132 SER A C 1
ATOM 1036 O O . SER A 1 132 ? 16.431 1.759 -12.532 1.00 83.56 132 SER A O 1
ATOM 1038 N N . ASN A 1 133 ? 14.383 2.653 -12.682 1.00 84.00 133 ASN A N 1
ATOM 1039 C CA . ASN A 1 133 ? 14.797 3.772 -13.534 1.00 84.00 133 ASN A CA 1
ATOM 1040 C C . ASN A 1 133 ? 15.816 4.690 -12.852 1.00 84.00 133 ASN A C 1
ATOM 1042 O O . ASN A 1 133 ? 16.680 5.246 -13.526 1.00 84.00 133 ASN A O 1
ATOM 1046 N N . SER A 1 134 ? 15.751 4.845 -11.525 1.00 81.50 134 SER A N 1
ATOM 1047 C CA . SER A 1 134 ? 16.771 5.594 -10.786 1.00 81.50 134 SER A CA 1
ATOM 1048 C C . SER A 1 134 ? 18.148 4.934 -10.893 1.00 81.50 134 SER A C 1
ATOM 1050 O O . SER A 1 134 ? 19.136 5.641 -11.049 1.00 81.50 134 SER A O 1
ATOM 1052 N N . TYR A 1 135 ? 18.221 3.601 -10.820 1.00 79.62 135 TYR A N 1
ATOM 1053 C CA . TYR A 1 135 ? 19.484 2.860 -10.914 1.00 79.62 135 TYR A CA 1
ATOM 1054 C C . TYR A 1 135 ? 20.051 2.846 -12.334 1.00 79.62 135 TYR A C 1
ATOM 1056 O O . TYR A 1 135 ? 21.256 3.016 -12.502 1.00 79.62 135 TYR A O 1
ATOM 1064 N N . ILE A 1 136 ? 19.189 2.683 -13.342 1.00 81.38 136 ILE A N 1
ATOM 1065 C CA . ILE A 1 136 ? 19.587 2.716 -14.756 1.00 81.38 136 ILE A CA 1
ATOM 1066 C C . ILE A 1 136 ? 20.172 4.089 -15.100 1.00 81.38 136 ILE A C 1
ATOM 1068 O O . ILE A 1 136 ? 21.298 4.163 -15.576 1.00 81.38 136 ILE A O 1
ATOM 1072 N N . LYS A 1 137 ? 19.474 5.177 -14.750 1.00 81.69 137 LYS A N 1
ATOM 1073 C CA . LYS A 1 137 ? 19.957 6.542 -15.011 1.00 81.69 137 LYS A CA 1
ATOM 1074 C C . LYS A 1 137 ? 21.262 6.856 -14.290 1.00 81.69 137 LYS A C 1
ATOM 1076 O O . LYS A 1 137 ? 22.153 7.444 -14.884 1.00 81.69 137 LYS A O 1
ATOM 1081 N N . SER A 1 138 ? 21.391 6.469 -13.018 1.00 76.38 138 SER A N 1
ATOM 1082 C CA . SER A 1 138 ? 22.649 6.669 -12.289 1.00 76.38 138 SER A CA 1
ATOM 1083 C C . SER A 1 138 ? 23.811 5.929 -12.950 1.00 76.38 138 SER A C 1
ATOM 1085 O O . SER A 1 138 ? 24.896 6.490 -13.043 1.00 76.38 138 SER A O 1
ATOM 1087 N N . TYR A 1 139 ? 23.583 4.709 -13.440 1.00 78.44 139 TYR A N 1
ATOM 1088 C CA . TYR A 1 139 ? 24.600 3.954 -14.167 1.00 78.44 139 TYR A CA 1
ATOM 1089 C C . TYR A 1 139 ? 24.968 4.602 -15.508 1.00 78.44 139 TYR A C 1
ATOM 1091 O O . TYR A 1 139 ? 26.152 4.771 -15.781 1.00 78.44 139 TYR A O 1
ATOM 1099 N N . GLU A 1 140 ? 23.978 5.020 -16.304 1.00 75.19 140 GLU A N 1
ATOM 1100 C CA . GLU A 1 140 ? 24.199 5.728 -17.575 1.00 75.19 140 GLU A CA 1
ATOM 1101 C C . GLU A 1 140 ? 25.035 6.997 -17.373 1.00 75.19 140 GLU A C 1
ATOM 1103 O O . GLU A 1 140 ? 25.996 7.225 -18.106 1.00 75.19 140 GLU A O 1
ATOM 1108 N N . THR A 1 141 ? 24.723 7.798 -16.349 1.00 79.12 141 THR A N 1
ATOM 1109 C CA . THR A 1 141 ? 25.502 8.998 -16.021 1.00 79.12 141 THR A CA 1
ATOM 1110 C C . THR A 1 141 ? 26.944 8.649 -15.655 1.00 79.12 141 THR A C 1
ATOM 1112 O O . THR A 1 141 ? 27.864 9.253 -16.198 1.00 79.12 141 THR A O 1
ATOM 1115 N N . THR A 1 142 ? 27.165 7.656 -14.786 1.00 77.38 142 THR A N 1
ATOM 1116 C CA . THR A 1 142 ? 28.521 7.268 -14.365 1.00 77.38 142 THR A CA 1
ATOM 1117 C C . THR A 1 142 ? 29.348 6.687 -15.517 1.00 77.38 142 THR A C 1
ATOM 1119 O O . THR A 1 142 ? 30.522 7.02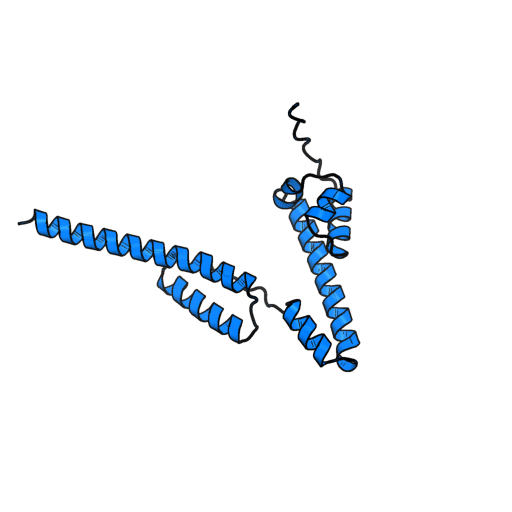3 -15.651 1.00 77.38 142 THR A O 1
ATOM 1122 N N . GLU A 1 143 ? 28.761 5.864 -16.393 1.00 80.81 143 GLU A N 1
ATOM 1123 C CA . GLU A 1 143 ? 29.467 5.336 -17.572 1.00 80.81 143 GLU A CA 1
ATOM 1124 C C . GLU A 1 143 ? 29.842 6.460 -18.555 1.00 80.81 143 GLU A C 1
ATOM 1126 O O . GLU A 1 143 ? 30.944 6.465 -19.115 1.00 80.81 143 GLU A O 1
ATOM 1131 N N . LEU A 1 144 ? 28.944 7.431 -18.760 1.00 78.44 144 LEU A N 1
ATOM 1132 C CA . LEU A 1 144 ? 29.204 8.595 -19.607 1.00 78.44 144 LEU A CA 1
ATOM 1133 C C . LEU A 1 144 ? 30.315 9.480 -19.032 1.00 78.44 144 LEU A C 1
ATOM 1135 O O . LEU A 1 144 ? 31.216 9.863 -19.775 1.00 78.44 144 LEU A O 1
ATOM 1139 N N . GLU A 1 145 ? 30.298 9.752 -17.727 1.00 78.88 145 GLU A N 1
ATOM 1140 C CA . GLU A 1 145 ? 31.356 10.500 -17.036 1.00 78.88 145 GLU A CA 1
ATOM 1141 C C . GLU A 1 145 ? 32.717 9.795 -17.150 1.00 78.88 145 GLU A C 1
ATOM 1143 O O . GLU A 1 145 ? 33.718 10.430 -17.485 1.00 78.88 145 GLU A O 1
ATOM 1148 N N . GLU A 1 146 ? 32.771 8.473 -16.956 1.00 81.31 146 GLU A N 1
ATOM 1149 C CA . GLU A 1 146 ? 34.007 7.701 -17.131 1.00 81.31 146 GLU A CA 1
ATOM 1150 C C . GLU A 1 146 ? 34.523 7.722 -18.574 1.00 81.31 146 GLU A C 1
ATOM 1152 O O . GLU A 1 146 ? 35.734 7.798 -18.806 1.00 81.31 146 GLU A O 1
ATOM 1157 N N . ARG A 1 147 ? 33.624 7.634 -19.560 1.00 80.00 147 ARG A N 1
ATOM 1158 C CA . ARG A 1 147 ? 33.989 7.721 -20.980 1.00 80.00 147 ARG A CA 1
ATOM 1159 C C . ARG A 1 147 ? 34.523 9.097 -21.347 1.00 80.00 147 ARG A C 1
ATOM 1161 O O . ARG A 1 147 ? 35.530 9.158 -22.048 1.00 80.00 147 ARG A O 1
ATOM 1168 N N . ILE A 1 148 ? 33.878 10.166 -20.879 1.00 83.50 148 ILE A N 1
ATOM 1169 C CA . ILE A 1 148 ? 34.331 11.547 -21.090 1.00 83.50 148 ILE A CA 1
ATOM 1170 C C . ILE A 1 148 ? 35.722 11.721 -20.489 1.00 83.50 148 ILE A C 1
ATOM 1172 O O . ILE A 1 148 ? 36.639 12.105 -21.207 1.00 83.50 148 ILE A O 1
ATOM 1176 N N . LYS A 1 149 ? 35.918 11.310 -19.233 1.00 84.62 149 LYS A N 1
ATOM 1177 C CA . LYS A 1 149 ? 37.217 11.407 -18.563 1.00 84.62 149 LYS A CA 1
ATOM 1178 C C . LYS A 1 149 ? 38.327 10.673 -19.325 1.00 84.62 149 LYS A C 1
ATOM 1180 O O . LYS A 1 149 ? 39.379 11.240 -19.584 1.00 84.62 149 LYS A O 1
ATOM 1185 N N . LYS A 1 150 ? 38.071 9.443 -19.789 1.00 87.50 150 LYS A N 1
ATOM 1186 C CA . LYS A 1 150 ? 39.032 8.686 -20.620 1.00 87.50 150 LYS A CA 1
ATOM 1187 C C . LYS A 1 150 ? 39.336 9.358 -21.964 1.00 87.50 150 LYS A C 1
ATOM 1189 O O . LYS A 1 150 ? 40.411 9.135 -22.517 1.00 87.50 150 LYS A O 1
ATOM 1194 N N . LEU A 1 151 ? 38.386 10.097 -22.536 1.00 86.12 151 LEU A N 1
ATOM 1195 C CA . LEU A 1 151 ? 38.595 10.855 -23.772 1.00 86.12 151 LEU A CA 1
ATOM 1196 C C . LEU A 1 151 ? 39.397 12.135 -23.516 1.00 86.12 151 LEU A C 1
ATOM 1198 O O . LEU A 1 151 ? 40.267 12.454 -24.321 1.00 86.12 151 LEU A O 1
ATOM 1202 N N . GLU A 1 152 ? 39.147 12.822 -22.402 1.00 83.81 152 GLU A N 1
ATOM 1203 C CA . GLU A 1 152 ? 39.903 14.001 -21.962 1.00 83.81 152 GLU A CA 1
ATOM 1204 C C . GLU A 1 152 ? 41.353 13.648 -21.619 1.00 83.81 152 GLU A C 1
ATOM 1206 O O . GLU A 1 152 ? 42.270 14.312 -22.097 1.00 83.81 152 GLU A O 1
ATOM 1211 N N . ASP A 1 153 ? 41.577 12.557 -20.883 1.00 84.81 153 ASP A N 1
ATOM 1212 C CA . ASP A 1 153 ? 42.919 12.065 -20.554 1.00 84.81 153 ASP A CA 1
ATOM 1213 C C . ASP A 1 153 ? 43.712 11.749 -21.838 1.00 84.81 153 ASP A C 1
ATOM 1215 O O . ASP A 1 153 ? 44.841 12.201 -22.012 1.00 84.81 153 ASP A O 1
ATOM 1219 N N . LYS A 1 154 ? 43.082 11.079 -22.815 1.00 82.00 154 LYS A N 1
ATOM 1220 C CA . LYS A 1 154 ? 43.691 10.805 -24.131 1.00 82.00 154 LYS A CA 1
ATOM 1221 C C . LYS A 1 154 ? 43.933 12.050 -24.986 1.00 82.00 154 LYS A C 1
ATOM 1223 O O . LYS A 1 154 ? 44.776 12.004 -25.882 1.00 82.00 154 LYS A O 1
ATOM 1228 N N . ALA A 1 155 ? 43.154 13.111 -24.792 1.00 75.88 155 ALA A N 1
ATOM 1229 C CA . ALA A 1 155 ? 43.330 14.371 -25.504 1.00 75.88 155 ALA A CA 1
ATOM 1230 C C . ALA A 1 155 ? 44.468 15.206 -24.898 1.00 75.88 155 ALA A C 1
ATOM 1232 O O . ALA A 1 155 ? 45.181 15.861 -25.648 1.00 75.88 155 ALA A O 1
ATOM 1233 N N . ASN A 1 156 ? 44.654 15.139 -23.577 1.00 70.31 156 ASN A N 1
ATOM 1234 C CA . ASN A 1 156 ? 45.715 15.841 -22.848 1.00 70.31 156 ASN A CA 1
ATOM 1235 C C . ASN A 1 156 ? 47.080 15.130 -22.899 1.00 70.31 156 ASN A C 1
ATOM 1237 O O . ASN A 1 156 ? 48.098 15.754 -22.615 1.00 70.31 156 ASN A O 1
ATOM 1241 N N . GLU A 1 157 ? 47.121 13.840 -23.248 1.00 60.12 157 GLU A N 1
ATOM 1242 C CA . GLU A 1 157 ? 48.361 13.081 -23.494 1.00 60.12 157 GLU A CA 1
ATOM 1243 C C . GLU A 1 157 ? 48.951 13.282 -24.912 1.00 60.12 157 GLU A C 1
ATOM 1245 O O . GLU A 1 157 ? 49.956 12.652 -25.252 1.00 60.12 157 GLU A O 1
ATOM 1250 N N . LYS A 1 158 ? 48.351 14.143 -25.748 1.00 50.28 158 LYS A N 1
ATOM 1251 C CA . LYS A 1 158 ? 48.867 14.556 -27.067 1.00 50.28 158 LYS A CA 1
ATOM 1252 C C . LYS A 1 158 ? 49.430 15.969 -27.038 1.00 50.28 158 LYS A C 1
ATOM 1254 O O . LYS A 1 158 ? 50.423 16.187 -27.768 1.00 50.28 158 LYS A O 1
#

Sequence (158 aa):
MKNESRHKTKVTKKLLTQVEQLAENGFNNIQISQSLKIATTTLSTNKELKESIQRGKEKLAKKVTSSILETLEKNPTNQQMLVKRLCLFSPVVNIKKPKNANEALENLSNATKQYADGLINESQLRTIEAVSNSYIKSYETTELEERIKKLEDKANEK

Radius of gyration: 23.64 Å; chains: 1; bounding box: 73×53×51 Å

Organism: NCBI:txid269237

Foldseek 3Di:
DDDDPQPPPDDDPVLLQLLLQCLLVVDDLVRNCVVVVHDSVCCVPDPSSVVSSVNSVVNNLVVLVVVLVVCCVVPVVVSVVVCLVVVSPQPPPPQDQDPALVSLVVQLVVLVVCVVVSNDDPVVNVVSCVRSVVRNVVVVVVVVVVVVVVVVVVVVVD

pLDDT: mean 79.58, std 12.29, range [33.94, 95.25]